Protein AF-A0A0S8A928-F1 (afdb_monomer_lite)

Radius of gyration: 27.89 Å; chains: 1; bounding box: 76×24×78 Å

Structure (mmCIF, N/CA/C/O backbone):
data_AF-A0A0S8A928-F1
#
_entry.id   AF-A0A0S8A928-F1
#
loop_
_atom_site.group_PDB
_atom_site.id
_atom_site.type_symbol
_atom_site.label_atom_id
_atom_site.label_alt_id
_atom_site.label_comp_id
_atom_site.label_asym_id
_atom_site.label_entity_id
_atom_site.label_seq_id
_atom_site.pdbx_PDB_ins_code
_atom_site.Cartn_x
_atom_site.Cartn_y
_atom_site.Cartn_z
_atom_site.occupancy
_atom_site.B_iso_or_equiv
_atom_site.auth_seq_id
_atom_site.auth_comp_id
_atom_site.auth_asym_id
_atom_site.auth_atom_id
_atom_site.pdbx_PDB_model_num
ATOM 1 N N . MET A 1 1 ? -30.021 -13.552 47.551 1.00 50.66 1 MET A N 1
ATOM 2 C CA . MET A 1 1 ? -29.823 -13.482 46.085 1.00 50.66 1 MET A CA 1
ATOM 3 C C . MET A 1 1 ? -28.848 -12.350 45.780 1.00 50.66 1 MET A C 1
ATOM 5 O O . MET A 1 1 ? -29.202 -1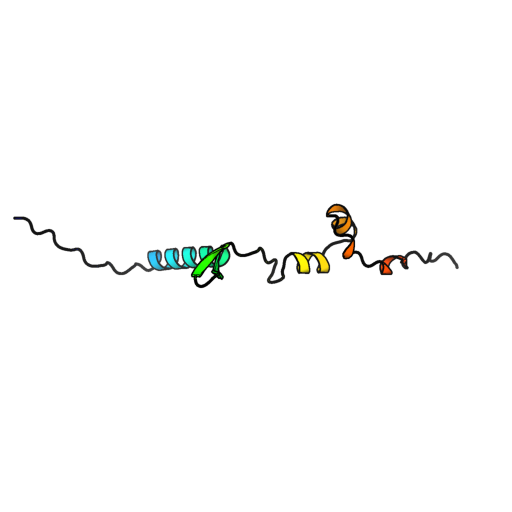1.199 45.985 1.00 50.66 1 MET A O 1
ATOM 9 N N . THR A 1 2 ? -27.604 -12.631 45.384 1.00 60.25 2 THR A N 1
ATOM 10 C CA . THR A 1 2 ? -26.623 -11.571 45.085 1.00 60.25 2 THR A CA 1
ATOM 11 C C . THR A 1 2 ? -26.715 -11.174 43.612 1.00 60.25 2 THR A C 1
ATOM 13 O O . THR A 1 2 ? -26.293 -11.894 42.710 1.00 60.25 2 THR A O 1
ATOM 16 N N . THR A 1 3 ? -27.303 -10.010 43.337 1.00 68.00 3 THR A N 1
ATOM 17 C CA . THR A 1 3 ? -27.408 -9.471 41.977 1.00 68.00 3 THR A CA 1
ATOM 18 C C . THR A 1 3 ? -26.036 -9.001 41.494 1.00 68.00 3 THR A C 1
ATOM 20 O O . THR A 1 3 ? -25.462 -8.049 42.031 1.00 68.00 3 THR A O 1
ATOM 23 N N . LYS A 1 4 ? -25.491 -9.647 40.460 1.00 68.62 4 LYS A N 1
ATOM 24 C CA . LYS A 1 4 ? -24.219 -9.258 39.837 1.00 68.62 4 LYS A CA 1
ATOM 25 C C . LYS A 1 4 ? -24.371 -7.896 39.147 1.00 68.62 4 LYS A C 1
ATOM 27 O O . LYS A 1 4 ? -24.942 -7.794 38.065 1.00 68.62 4 LYS A O 1
ATOM 32 N N . LYS A 1 5 ? -23.844 -6.838 39.772 1.00 73.12 5 LYS A N 1
ATOM 33 C CA . LYS A 1 5 ? -23.835 -5.468 39.233 1.00 73.12 5 LYS A CA 1
ATOM 34 C C . LYS A 1 5 ? -23.090 -5.432 37.890 1.00 73.12 5 LYS A C 1
ATOM 36 O O . LYS A 1 5 ? -21.897 -5.735 37.821 1.00 73.12 5 LYS A O 1
ATOM 41 N N . LYS A 1 6 ? -23.789 -5.063 36.813 1.00 70.69 6 LYS A N 1
ATOM 42 C CA . LYS A 1 6 ? -23.219 -4.927 35.461 1.00 70.69 6 LYS A CA 1
ATOM 43 C C . LYS A 1 6 ? -22.206 -3.772 35.465 1.00 70.69 6 LYS A C 1
ATOM 45 O O . LYS A 1 6 ? -22.580 -2.618 35.654 1.00 70.69 6 LYS A O 1
ATOM 50 N N . LYS A 1 7 ? -20.911 -4.068 35.294 1.00 74.25 7 LYS A N 1
ATOM 51 C CA . LYS A 1 7 ? -19.868 -3.033 35.167 1.00 74.25 7 LYS A CA 1
ATOM 52 C C . LYS A 1 7 ? -20.052 -2.283 33.842 1.00 74.25 7 LYS A C 1
ATOM 54 O O . LYS A 1 7 ? -20.070 -2.904 32.782 1.00 74.25 7 LYS A O 1
ATOM 59 N N . GLY A 1 8 ? -20.176 -0.957 33.910 1.00 71.62 8 GLY A N 1
ATOM 60 C CA . GLY A 1 8 ? -20.236 -0.087 32.731 1.00 71.62 8 GLY A CA 1
ATOM 61 C C . GLY A 1 8 ? -18.925 -0.089 31.935 1.00 71.62 8 GLY A C 1
ATOM 62 O O . GLY A 1 8 ? -17.854 -0.374 32.479 1.00 71.62 8 GLY A O 1
ATOM 63 N N . LYS A 1 9 ? -18.998 0.233 30.635 1.00 74.50 9 LYS A N 1
ATOM 64 C CA . LYS A 1 9 ? -17.809 0.355 29.772 1.00 74.50 9 LYS A CA 1
ATOM 65 C C . LYS A 1 9 ? -16.902 1.469 30.301 1.00 74.50 9 LYS A C 1
ATOM 67 O O . LYS A 1 9 ? -17.275 2.639 30.287 1.00 74.50 9 LYS A O 1
ATOM 72 N N . LYS A 1 10 ? -15.694 1.106 30.742 1.00 79.44 10 LYS A N 1
ATOM 73 C CA . LYS A 1 10 ? -14.656 2.081 31.100 1.00 79.44 10 LYS A CA 1
ATOM 74 C C . LYS A 1 10 ? -14.217 2.845 29.850 1.00 79.44 10 LYS A C 1
ATOM 76 O O . LYS A 1 10 ? -13.979 2.246 28.800 1.00 79.44 10 LYS A O 1
ATOM 81 N N . ARG A 1 11 ? -14.089 4.169 29.974 1.00 82.75 11 ARG A N 1
ATOM 82 C CA . ARG A 1 11 ? -13.460 5.011 28.947 1.00 82.75 11 ARG A CA 1
ATOM 83 C C . ARG A 1 11 ? -11.996 4.586 28.807 1.00 82.75 11 ARG A C 1
ATOM 85 O O . ARG A 1 11 ? -11.338 4.349 29.816 1.00 82.75 11 ARG A O 1
ATOM 92 N N . LEU A 1 12 ? -11.497 4.488 27.573 1.00 83.88 12 LEU A N 1
ATOM 93 C CA . LEU A 1 12 ? -10.083 4.184 27.349 1.00 83.88 12 LEU A CA 1
ATOM 94 C C . LEU A 1 12 ? -9.203 5.306 27.905 1.00 83.88 12 LEU A C 1
ATOM 96 O O . LEU A 1 12 ? -9.464 6.486 27.639 1.00 83.88 12 LEU A O 1
ATOM 100 N N . THR A 1 13 ? -8.130 4.920 28.590 1.00 91.81 13 THR A N 1
ATOM 101 C CA . THR A 1 13 ? -7.069 5.846 28.998 1.00 91.81 13 THR A CA 1
ATOM 102 C C . THR A 1 13 ? -6.310 6.366 27.774 1.00 91.81 13 THR A C 1
ATOM 104 O O . THR A 1 13 ? -6.366 5.791 26.682 1.00 91.81 13 THR A O 1
ATOM 107 N N . THR A 1 14 ? -5.587 7.471 27.930 1.00 93.25 14 THR A N 1
ATOM 108 C CA . THR A 1 14 ? -4.722 8.040 26.882 1.00 93.25 14 THR A CA 1
ATOM 109 C C . THR A 1 14 ? -3.682 7.032 26.388 1.00 93.25 14 THR A C 1
ATOM 111 O O . THR A 1 14 ? -3.549 6.849 25.178 1.00 93.25 14 THR A O 1
ATOM 114 N N . ALA A 1 15 ? -3.041 6.293 27.299 1.00 93.06 15 ALA A N 1
ATOM 115 C CA . ALA A 1 15 ? -2.096 5.227 26.958 1.00 93.06 15 ALA A CA 1
ATOM 116 C C . ALA A 1 15 ? -2.742 4.113 26.110 1.00 93.06 15 ALA A C 1
ATOM 118 O O . ALA A 1 15 ? -2.206 3.725 25.073 1.00 93.06 15 ALA A O 1
ATOM 119 N N . GLN A 1 16 ? -3.947 3.659 26.476 1.00 93.50 16 GLN A N 1
ATOM 120 C CA . GLN A 1 16 ? -4.676 2.642 25.706 1.00 93.50 16 GLN A CA 1
ATOM 121 C C . GLN A 1 16 ? -5.053 3.132 24.301 1.00 93.50 16 GLN A C 1
ATOM 123 O O . GLN A 1 16 ? -5.033 2.363 23.338 1.00 93.50 16 GLN A O 1
ATOM 128 N N . LYS A 1 17 ? -5.390 4.419 24.154 1.00 94.25 17 LYS A N 1
ATOM 129 C CA . LYS A 1 17 ? -5.652 5.016 22.837 1.00 94.25 17 LYS A CA 1
ATOM 130 C C . LYS A 1 17 ? -4.392 5.057 21.976 1.00 94.25 17 LYS A C 1
ATOM 132 O O . LYS A 1 17 ? -4.490 4.763 20.786 1.00 94.25 17 LYS A O 1
ATOM 137 N N . ARG A 1 18 ? -3.236 5.394 22.558 1.00 94.06 18 ARG A N 1
ATOM 138 C CA . ARG A 1 18 ? -1.946 5.417 21.853 1.00 94.06 18 ARG A CA 1
ATOM 139 C C . ARG A 1 18 ? -1.579 4.030 21.327 1.00 94.06 18 ARG A C 1
ATOM 141 O O . ARG A 1 18 ? -1.433 3.884 20.118 1.00 94.06 18 ARG A O 1
ATOM 148 N N . ALA A 1 19 ? -1.610 3.013 22.186 1.00 94.06 19 ALA A N 1
ATOM 149 C CA . ALA A 1 19 ? -1.358 1.629 21.781 1.00 94.06 19 ALA A CA 1
ATOM 150 C C . ALA A 1 19 ? -2.311 1.169 20.658 1.00 94.06 19 ALA A C 1
ATOM 152 O O . ALA A 1 19 ? -1.903 0.548 19.679 1.00 94.06 19 ALA A O 1
ATOM 153 N N . ARG A 1 20 ? -3.599 1.544 20.732 1.00 93.12 20 ARG A N 1
ATOM 154 C CA . ARG A 1 20 ? -4.572 1.237 19.669 1.00 93.12 20 ARG A CA 1
ATOM 155 C C . ARG A 1 20 ? -4.243 1.933 18.345 1.00 93.12 20 ARG A C 1
ATOM 157 O O . ARG A 1 20 ? -4.488 1.348 17.289 1.00 93.12 20 ARG A O 1
ATOM 164 N N . ARG A 1 21 ? -3.747 3.174 18.384 1.00 94.38 21 ARG A N 1
ATOM 165 C CA . ARG A 1 21 ? -3.327 3.924 17.189 1.00 94.38 21 ARG A CA 1
ATOM 166 C C . ARG A 1 21 ? -2.092 3.298 16.554 1.00 94.38 21 ARG A C 1
ATOM 168 O O . ARG A 1 21 ? -2.106 3.095 15.347 1.00 94.38 21 ARG A O 1
ATOM 175 N N . GLU A 1 22 ? -1.091 2.945 17.351 1.00 94.81 22 GLU A N 1
ATOM 176 C CA . GLU A 1 22 ? 0.143 2.297 16.887 1.00 94.81 22 GLU A CA 1
ATOM 177 C C . GLU A 1 22 ? -0.163 0.942 16.235 1.00 94.81 22 GLU A C 1
ATOM 179 O O . GLU A 1 22 ? 0.155 0.741 15.066 1.00 94.81 22 GLU A O 1
ATOM 184 N N . ALA A 1 23 ? -0.948 0.083 16.895 1.00 94.19 23 ALA A N 1
ATOM 185 C CA . ALA A 1 23 ? -1.390 -1.190 16.317 1.00 94.19 23 ALA A CA 1
ATOM 186 C C . ALA A 1 23 ? -2.268 -1.014 15.060 1.00 94.19 23 ALA A C 1
ATOM 188 O O . ALA A 1 23 ? -2.334 -1.881 14.187 1.00 94.19 23 ALA A O 1
ATOM 189 N N . LYS A 1 24 ? -3.012 0.096 14.948 1.00 93.25 24 LYS A N 1
ATOM 190 C CA . LYS A 1 24 ? -3.745 0.426 13.716 1.00 93.25 24 LYS A CA 1
ATOM 191 C C . LYS A 1 24 ? -2.776 0.818 12.601 1.00 93.25 24 LYS A C 1
ATOM 193 O O . LYS A 1 24 ? -2.935 0.311 11.496 1.00 93.25 24 LYS A O 1
ATOM 198 N N . ALA A 1 25 ? -1.790 1.661 12.892 1.00 92.19 25 ALA A N 1
ATOM 199 C CA . ALA A 1 25 ? -0.776 2.081 11.933 1.00 92.19 25 ALA A CA 1
ATOM 200 C C . ALA A 1 25 ? 0.037 0.886 11.417 1.00 92.19 25 ALA A C 1
ATOM 202 O O . ALA A 1 25 ? 0.160 0.716 10.209 1.00 92.19 25 ALA A O 1
ATOM 203 N N . GLU A 1 26 ? 0.492 0.002 12.303 1.00 91.94 26 GLU A N 1
ATOM 204 C CA . GLU A 1 26 ? 1.218 -1.216 11.932 1.00 91.94 26 GLU A CA 1
ATOM 205 C C . GLU A 1 26 ? 0.388 -2.116 11.003 1.00 91.94 26 GLU A C 1
ATOM 207 O O . GLU A 1 26 ? 0.852 -2.534 9.941 1.00 91.94 26 GLU A O 1
ATOM 212 N N . ARG A 1 27 ? -0.893 -2.340 11.332 1.00 91.25 27 ARG A N 1
ATOM 213 C CA . ARG A 1 27 ? -1.802 -3.099 10.456 1.00 91.25 27 ARG A CA 1
ATOM 214 C C . ARG A 1 27 ? -2.004 -2.438 9.100 1.00 91.25 27 ARG A C 1
ATOM 216 O O . ARG A 1 27 ? -2.116 -3.158 8.119 1.00 91.25 27 ARG A O 1
ATOM 223 N N . HIS A 1 28 ? -2.081 -1.111 9.045 1.00 88.19 28 HIS A N 1
ATOM 224 C CA . HIS A 1 28 ? -2.246 -0.378 7.789 1.00 88.19 28 HIS A CA 1
ATOM 225 C C . HIS A 1 28 ? -0.991 -0.436 6.915 1.00 88.19 28 HIS A C 1
ATOM 227 O O . HIS A 1 28 ? -1.125 -0.444 5.696 1.00 88.19 28 HIS A O 1
ATOM 233 N N . ARG A 1 29 ? 0.201 -0.497 7.522 1.00 87.38 29 ARG A N 1
ATOM 234 C CA . ARG A 1 29 ? 1.468 -0.711 6.806 1.00 87.38 29 ARG A CA 1
ATOM 235 C C . ARG A 1 29 ? 1.543 -2.124 6.230 1.00 87.38 29 ARG A C 1
ATOM 237 O O . ARG A 1 29 ? 1.905 -2.296 5.078 1.00 87.38 29 ARG A O 1
ATOM 244 N N . LYS A 1 30 ? 1.148 -3.135 7.009 1.00 89.19 30 LYS A N 1
ATOM 245 C CA . LYS A 1 30 ? 1.271 -4.549 6.615 1.00 89.19 30 LYS A CA 1
ATOM 246 C C . LYS A 1 30 ? 0.147 -5.048 5.703 1.00 89.19 30 LYS A C 1
ATOM 248 O O . LYS A 1 30 ? 0.363 -5.950 4.897 1.00 89.19 30 LYS A O 1
ATOM 253 N N . TYR A 1 31 ? -1.059 -4.501 5.840 1.00 92.62 31 TYR A N 1
ATOM 254 C CA . TYR A 1 31 ? -2.253 -4.992 5.158 1.00 92.62 31 TYR A CA 1
ATOM 255 C C . TYR A 1 31 ? -3.064 -3.865 4.515 1.00 92.62 31 TYR A C 1
ATOM 257 O O . TYR A 1 31 ? -3.124 -2.742 5.020 1.00 92.62 31 TYR A O 1
ATOM 265 N N . MET A 1 32 ? -3.762 -4.201 3.434 1.00 90.69 32 MET A N 1
ATOM 266 C CA . MET A 1 32 ? -4.786 -3.364 2.815 1.00 90.69 32 MET A CA 1
ATOM 267 C C . MET A 1 32 ? -6.104 -4.128 2.683 1.00 90.69 32 MET A C 1
ATOM 269 O O . MET A 1 32 ? -6.142 -5.359 2.728 1.00 90.69 32 MET A O 1
ATOM 273 N N . TRP A 1 33 ? -7.193 -3.380 2.558 1.00 92.44 33 TRP A N 1
ATOM 274 C CA . TRP A 1 33 ? -8.501 -3.933 2.239 1.00 92.44 33 TRP A CA 1
ATOM 275 C C . TRP A 1 33 ? -8.730 -3.790 0.745 1.00 92.44 33 TRP A C 1
ATOM 277 O O . TRP A 1 33 ? -8.653 -2.680 0.226 1.00 92.44 33 TRP A O 1
ATOM 287 N N . VAL A 1 34 ? -9.016 -4.904 0.086 1.00 91.38 34 VAL A N 1
ATOM 288 C CA . VAL A 1 34 ? -9.344 -4.964 -1.337 1.00 91.38 34 VAL A CA 1
ATOM 289 C C . VAL A 1 34 ? -10.716 -5.607 -1.463 1.00 91.38 34 VAL A C 1
ATOM 291 O O . VAL A 1 34 ? -11.098 -6.464 -0.660 1.00 91.38 34 VAL A O 1
ATOM 294 N N . PHE A 1 35 ? -11.485 -5.161 -2.443 1.00 95.00 35 PHE A N 1
ATOM 295 C CA . PHE A 1 35 ? -12.756 -5.777 -2.770 1.00 95.00 35 PHE A CA 1
ATOM 296 C C . PHE A 1 35 ? -12.507 -6.866 -3.813 1.00 95.00 35 PHE A C 1
ATOM 298 O O . PHE A 1 35 ? -12.106 -6.568 -4.931 1.00 95.00 35 PHE A O 1
ATOM 305 N N . MET A 1 36 ? -12.696 -8.127 -3.433 1.00 89.75 36 MET A N 1
ATOM 306 C CA . MET A 1 36 ? -12.558 -9.273 -4.331 1.00 89.75 36 MET A CA 1
ATOM 307 C C . MET A 1 36 ? -13.905 -9.979 -4.422 1.00 89.75 36 MET A C 1
ATOM 309 O O . MET A 1 36 ? -14.449 -10.397 -3.399 1.00 89.75 36 MET A O 1
ATOM 313 N N . ASN A 1 37 ? -14.445 -10.104 -5.636 1.00 90.56 37 ASN A N 1
ATOM 314 C CA . ASN A 1 37 ? -15.674 -10.852 -5.931 1.00 90.56 37 ASN A CA 1
ATOM 315 C C . ASN A 1 37 ? -16.869 -10.471 -5.035 1.00 90.56 37 ASN A C 1
ATOM 317 O O . ASN A 1 37 ? -17.513 -11.338 -4.447 1.00 90.56 37 ASN A O 1
ATOM 321 N N . GLY A 1 38 ? -17.144 -9.175 -4.854 1.00 94.06 38 GLY A N 1
ATOM 322 C CA . GLY A 1 38 ? -18.272 -8.744 -4.016 1.00 94.06 38 GLY A CA 1
ATOM 323 C C . GLY A 1 38 ? -17.982 -8.713 -2.509 1.00 94.06 38 GLY A C 1
ATOM 324 O O . GLY A 1 38 ? -18.849 -8.321 -1.728 1.00 94.06 38 GLY A O 1
ATOM 325 N N . LYS A 1 39 ? -16.781 -9.119 -2.073 1.00 95.25 39 LYS A N 1
ATOM 326 C CA . LYS A 1 39 ? -16.420 -9.244 -0.658 1.00 95.25 39 LYS A CA 1
ATOM 327 C C . LYS A 1 39 ? -15.226 -8.370 -0.299 1.00 95.25 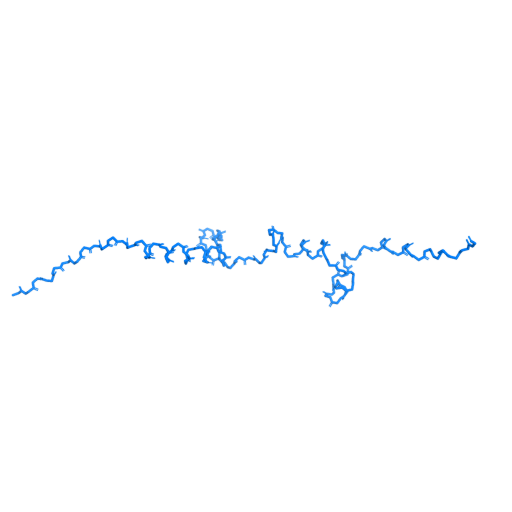39 LYS A C 1
ATOM 329 O O . LYS A 1 39 ? -14.210 -8.347 -0.987 1.00 95.25 39 LYS A O 1
ATOM 334 N N . GLN A 1 40 ? -15.316 -7.701 0.846 1.00 96.31 40 GLN A N 1
ATOM 335 C CA . GLN A 1 40 ? -14.200 -6.944 1.403 1.00 96.31 40 GLN A CA 1
ATOM 336 C C . GLN A 1 40 ? -13.219 -7.901 2.104 1.00 96.31 40 GLN A C 1
ATOM 338 O O . GLN A 1 40 ? -13.548 -8.507 3.127 1.00 96.31 40 GLN A O 1
ATOM 343 N N . VAL A 1 41 ? -12.014 -8.051 1.550 1.00 93.56 41 VAL A N 1
ATOM 344 C CA . VAL A 1 41 ? -10.984 -8.993 2.016 1.00 93.56 41 VAL A CA 1
ATOM 345 C C . VAL A 1 41 ? -9.711 -8.241 2.405 1.00 93.56 41 VAL A C 1
ATOM 347 O O . VAL A 1 41 ? -9.326 -7.259 1.773 1.00 93.56 41 VAL A O 1
ATOM 350 N N . ARG A 1 42 ? -9.048 -8.691 3.477 1.00 93.25 42 ARG A N 1
ATOM 351 C CA . ARG A 1 42 ? -7.779 -8.120 3.945 1.00 93.25 42 ARG A CA 1
ATOM 352 C C . ARG A 1 42 ? -6.599 -8.898 3.362 1.00 93.25 42 ARG A C 1
ATOM 354 O O . ARG A 1 42 ? -6.405 -10.055 3.728 1.00 93.25 42 ARG A O 1
ATOM 361 N N . ILE A 1 43 ? -5.784 -8.239 2.544 1.00 89.62 43 ILE A N 1
ATOM 362 C CA . ILE A 1 43 ? -4.606 -8.814 1.874 1.00 89.62 43 ILE A CA 1
ATOM 363 C C . ILE A 1 43 ? -3.335 -8.145 2.419 1.00 89.62 43 ILE A C 1
ATOM 365 O O . ILE A 1 43 ? -3.384 -7.018 2.921 1.00 89.62 43 ILE A O 1
ATOM 369 N N . LYS A 1 44 ? -2.194 -8.846 2.384 1.00 91.12 44 LYS A N 1
ATOM 370 C CA . LYS A 1 44 ? -0.878 -8.230 2.633 1.00 91.12 44 LYS A CA 1
ATOM 371 C C . LYS A 1 44 ? -0.628 -7.156 1.570 1.00 91.12 44 LYS A C 1
ATOM 373 O O . LYS A 1 44 ? -0.976 -7.371 0.414 1.00 91.12 44 LYS A O 1
ATOM 378 N N . ARG A 1 45 ? -0.067 -6.005 1.951 1.00 88.94 45 ARG A N 1
ATOM 379 C CA . ARG A 1 45 ? 0.320 -5.010 0.941 1.00 88.94 45 ARG A CA 1
ATOM 380 C C . ARG A 1 45 ? 1.444 -5.595 0.074 1.00 88.94 45 ARG A C 1
ATOM 382 O O . ARG A 1 45 ? 2.352 -6.187 0.663 1.00 88.94 45 ARG A O 1
ATOM 389 N N . PRO A 1 46 ? 1.383 -5.468 -1.266 1.00 82.50 46 PRO A N 1
ATOM 390 C CA . PRO A 1 46 ? 2.553 -5.727 -2.091 1.00 82.50 46 PRO A CA 1
ATOM 391 C C . PRO A 1 46 ? 3.680 -4.798 -1.632 1.00 82.50 46 PRO A C 1
ATOM 393 O O . PRO A 1 46 ? 3.418 -3.722 -1.084 1.00 82.50 46 PRO A O 1
ATOM 396 N N . GLN A 1 47 ? 4.920 -5.260 -1.759 1.00 74.06 47 GLN A N 1
ATOM 397 C CA . GLN A 1 47 ? 6.069 -4.449 -1.379 1.00 74.06 47 GLN A CA 1
ATOM 398 C C . GLN A 1 47 ? 6.136 -3.270 -2.352 1.00 74.06 47 GLN A C 1
ATOM 400 O O . GLN A 1 47 ? 5.971 -3.444 -3.551 1.00 74.06 47 GLN A O 1
ATOM 405 N N . THR A 1 48 ? 6.271 -2.063 -1.825 1.00 73.88 48 THR A N 1
ATOM 406 C CA . THR A 1 48 ? 6.403 -0.839 -2.613 1.00 73.88 48 THR A CA 1
ATOM 407 C C . THR A 1 48 ? 7.627 -0.150 -2.037 1.00 73.88 48 THR A C 1
ATOM 409 O O . THR A 1 48 ? 7.630 0.159 -0.841 1.00 73.88 48 THR A O 1
ATOM 412 N N . ILE A 1 49 ? 8.680 -0.011 -2.837 1.00 70.44 49 ILE A N 1
ATOM 413 C CA . ILE A 1 49 ? 9.940 0.617 -2.431 1.00 70.44 49 ILE A CA 1
ATOM 414 C C . ILE A 1 49 ? 9.756 2.116 -2.682 1.00 70.44 49 ILE A C 1
ATOM 416 O O . ILE A 1 49 ? 9.454 2.513 -3.798 1.00 70.44 49 ILE A O 1
ATOM 420 N N . ASP A 1 50 ? 9.793 2.937 -1.630 1.00 68.44 50 ASP A N 1
ATOM 421 C CA . ASP A 1 50 ? 9.635 4.404 -1.696 1.00 68.44 50 ASP A CA 1
ATOM 422 C C . ASP A 1 50 ? 8.416 4.940 -2.481 1.00 68.44 50 ASP A C 1
ATOM 424 O O . ASP A 1 50 ? 8.401 6.068 -2.964 1.00 68.44 50 ASP A O 1
ATOM 428 N N . GLY A 1 51 ? 7.333 4.158 -2.547 1.00 75.25 51 GLY A N 1
ATOM 429 C CA . GLY A 1 51 ? 6.113 4.529 -3.280 1.00 75.25 51 GLY A CA 1
ATOM 430 C C . GLY A 1 51 ? 6.093 4.085 -4.746 1.00 75.25 51 GLY A C 1
ATOM 431 O O . GLY A 1 51 ? 5.055 4.223 -5.387 1.00 75.25 51 GLY A O 1
ATOM 432 N N . ILE A 1 52 ? 7.184 3.483 -5.221 1.00 78.50 52 ILE A N 1
ATOM 433 C CA . ILE A 1 52 ? 7.359 2.904 -6.552 1.00 78.50 52 ILE A CA 1
ATOM 434 C C . ILE A 1 52 ? 7.167 1.381 -6.466 1.00 78.50 52 ILE A C 1
ATOM 436 O O . ILE A 1 52 ? 7.488 0.740 -5.454 1.00 78.50 52 ILE A O 1
ATOM 440 N N . ASN A 1 53 ? 6.566 0.785 -7.498 1.00 79.62 53 ASN A N 1
ATOM 441 C CA . ASN A 1 53 ? 6.448 -0.671 -7.565 1.00 79.62 53 ASN A CA 1
ATOM 442 C C . ASN A 1 53 ? 7.850 -1.303 -7.644 1.00 79.62 53 ASN A C 1
ATOM 444 O O . ASN A 1 53 ? 8.772 -0.691 -8.169 1.00 79.62 53 ASN A O 1
ATOM 448 N N . VAL A 1 54 ? 8.025 -2.517 -7.123 1.00 79.06 54 VAL A N 1
ATOM 449 C CA . VAL A 1 54 ? 9.330 -3.202 -7.128 1.00 79.06 54 VAL A CA 1
ATOM 450 C C . VAL A 1 54 ? 9.871 -3.331 -8.550 1.00 79.06 54 VAL A C 1
ATOM 452 O O . VAL A 1 54 ? 11.040 -3.046 -8.768 1.00 79.06 54 VAL A O 1
ATOM 455 N N . ASP A 1 55 ? 9.014 -3.678 -9.509 1.00 79.38 55 ASP A N 1
ATOM 456 C CA . ASP A 1 55 ? 9.417 -3.853 -10.908 1.00 79.38 55 ASP A CA 1
ATOM 457 C C . ASP A 1 55 ? 9.925 -2.536 -11.517 1.00 79.38 55 ASP A C 1
ATOM 459 O O . ASP A 1 55 ? 10.986 -2.493 -12.126 1.00 79.38 55 ASP A O 1
ATOM 463 N N . GLU A 1 56 ? 9.214 -1.434 -11.267 1.00 80.88 56 GLU A N 1
ATOM 464 C CA . GLU A 1 56 ? 9.605 -0.101 -11.740 1.00 80.88 56 GLU A CA 1
ATOM 465 C C . GLU A 1 56 ? 10.875 0.405 -11.036 1.00 80.88 56 GLU A C 1
ATOM 467 O O . GLU A 1 56 ? 11.727 1.036 -11.659 1.00 80.88 56 GLU A O 1
ATOM 472 N N . PHE A 1 57 ? 11.049 0.077 -9.753 1.00 83.12 57 PHE A N 1
ATOM 473 C CA . PHE A 1 57 ? 12.277 0.371 -9.021 1.00 83.12 57 PHE A CA 1
ATOM 474 C C . PHE A 1 57 ? 13.480 -0.376 -9.610 1.00 83.12 57 PHE A C 1
ATOM 476 O O . PHE A 1 57 ? 14.556 0.210 -9.726 1.00 83.12 57 PHE A O 1
ATOM 483 N N . ILE A 1 58 ? 13.296 -1.643 -9.997 1.00 83.75 58 ILE A N 1
ATOM 484 C CA . ILE A 1 58 ? 14.329 -2.463 -10.638 1.00 83.75 58 ILE A CA 1
ATOM 485 C C . ILE A 1 58 ? 14.734 -1.844 -11.975 1.00 83.75 58 ILE A C 1
ATOM 487 O O . ILE A 1 58 ? 15.916 -1.590 -12.166 1.00 83.75 58 ILE A O 1
ATOM 491 N N . THR A 1 59 ? 13.788 -1.519 -12.859 1.00 82.19 59 THR A N 1
ATOM 492 C CA . THR A 1 59 ? 14.118 -0.921 -14.165 1.00 82.19 59 THR A CA 1
ATOM 493 C C . THR A 1 59 ? 14.872 0.407 -14.033 1.00 82.19 59 THR A C 1
ATOM 495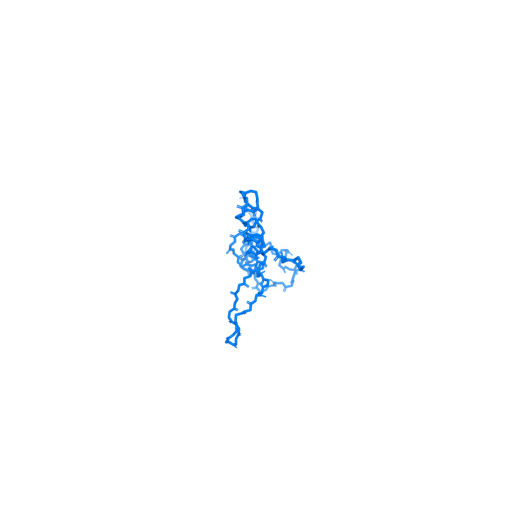 O O . THR A 1 59 ? 15.752 0.689 -14.831 1.00 82.19 59 THR A O 1
ATOM 498 N N . GLN A 1 60 ? 14.565 1.225 -13.020 1.00 81.81 60 GLN A N 1
ATOM 499 C CA . GLN A 1 60 ? 15.212 2.532 -12.839 1.00 81.81 60 GLN A CA 1
ATOM 500 C C . GLN A 1 60 ? 16.596 2.479 -12.173 1.00 81.81 60 GLN A C 1
ATOM 502 O O . GLN A 1 60 ? 17.369 3.418 -12.338 1.00 81.81 60 GLN A O 1
ATOM 507 N N . ASN A 1 61 ? 16.887 1.454 -11.363 1.00 83.31 61 ASN A N 1
ATOM 508 C CA . ASN A 1 61 ? 18.069 1.443 -10.487 1.00 83.31 61 ASN A CA 1
ATOM 509 C C . ASN A 1 61 ? 18.991 0.230 -10.687 1.00 83.31 61 ASN A C 1
ATOM 511 O O . ASN A 1 61 ? 20.051 0.190 -10.064 1.00 83.31 61 ASN A O 1
ATOM 515 N N . ALA A 1 62 ? 18.592 -0.787 -11.455 1.00 87.44 62 ALA A N 1
ATOM 516 C CA . ALA A 1 62 ? 19.378 -2.007 -11.597 1.00 87.44 62 ALA A CA 1
ATOM 517 C C . ALA A 1 62 ? 20.522 -1.840 -12.601 1.00 87.44 62 ALA A C 1
ATOM 519 O O . ALA A 1 62 ? 20.313 -1.438 -13.740 1.00 87.44 62 ALA A O 1
ATOM 520 N N . ASP A 1 63 ? 21.724 -2.242 -12.189 1.00 86.12 63 ASP A N 1
ATOM 521 C CA . ASP A 1 63 ? 22.864 -2.353 -13.095 1.00 86.12 63 ASP A CA 1
ATOM 522 C C . ASP A 1 63 ? 22.651 -3.508 -14.102 1.00 86.12 63 ASP A C 1
ATOM 524 O O . ASP A 1 63 ? 22.070 -4.539 -13.732 1.00 86.12 63 ASP A O 1
ATOM 528 N N . PRO A 1 64 ? 23.209 -3.440 -15.327 1.00 86.00 64 PRO A N 1
ATOM 529 C CA . PRO A 1 64 ? 23.129 -4.530 -16.311 1.00 86.00 64 PRO A CA 1
ATOM 530 C C . PRO A 1 64 ? 23.633 -5.882 -15.778 1.00 86.00 64 PRO A C 1
ATOM 532 O O . PRO A 1 64 ? 23.090 -6.938 -16.103 1.00 86.00 64 PRO A O 1
ATOM 535 N N . ILE A 1 65 ? 24.632 -5.861 -14.885 1.00 85.88 65 ILE A N 1
ATOM 536 C CA . ILE A 1 65 ? 25.149 -7.057 -14.196 1.00 85.88 65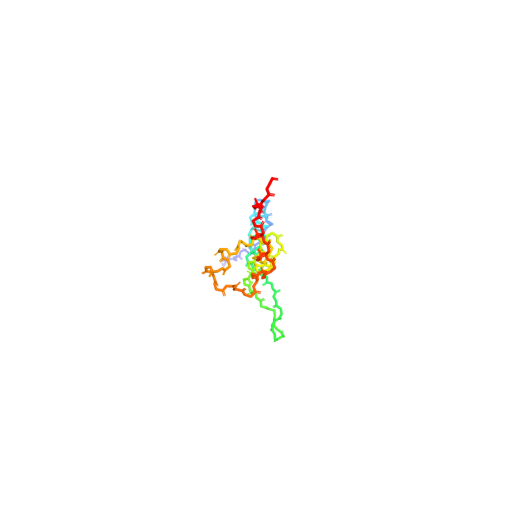 ILE A CA 1
ATOM 537 C C . ILE A 1 65 ? 24.075 -7.678 -13.295 1.00 85.88 65 ILE A C 1
ATOM 539 O O . ILE A 1 65 ? 23.939 -8.900 -13.223 1.00 85.88 65 ILE A O 1
ATOM 543 N N . TRP A 1 66 ? 23.307 -6.844 -12.595 1.00 89.56 66 TRP A N 1
ATOM 544 C CA . TRP A 1 66 ? 22.245 -7.303 -11.709 1.00 89.56 66 TRP A CA 1
ATOM 545 C C . TRP A 1 66 ? 21.077 -7.886 -12.510 1.00 89.56 66 TRP A C 1
ATOM 547 O O . TRP A 1 66 ? 20.563 -8.949 -12.153 1.00 89.56 66 TRP A O 1
ATOM 557 N N . LEU A 1 67 ? 20.701 -7.239 -13.619 1.00 88.88 67 LEU A N 1
ATOM 558 C CA . LEU A 1 67 ? 19.667 -7.727 -14.537 1.00 88.88 67 LEU A CA 1
ATOM 559 C C . LEU A 1 67 ? 20.049 -9.089 -15.132 1.00 88.88 67 LEU A C 1
ATOM 561 O O . LEU A 1 67 ? 19.244 -10.018 -15.096 1.00 88.88 67 LEU A O 1
ATOM 565 N N . HIS A 1 68 ? 21.306 -9.249 -15.555 1.00 85.50 68 HIS A N 1
ATOM 566 C CA . HIS A 1 68 ? 21.864 -10.518 -16.030 1.00 85.50 68 HIS A CA 1
ATOM 567 C C . HIS A 1 68 ? 21.760 -11.633 -14.977 1.00 85.50 68 HIS A C 1
ATOM 569 O O . HIS A 1 68 ? 21.404 -12.768 -15.294 1.00 85.50 68 HIS A O 1
ATOM 575 N N . GLN A 1 69 ? 22.091 -11.355 -13.714 1.00 90.56 69 GLN A N 1
ATOM 576 C CA . GLN A 1 69 ? 22.053 -12.367 -12.648 1.00 90.56 69 GLN A CA 1
ATOM 577 C C . GLN A 1 69 ? 20.633 -12.808 -12.276 1.00 90.56 69 GLN A C 1
ATOM 579 O O . GLN A 1 69 ? 20.454 -13.922 -11.788 1.00 90.56 69 GLN A O 1
ATOM 584 N N . ASN A 1 70 ? 19.638 -11.951 -12.504 1.00 89.38 70 ASN A N 1
ATOM 585 C CA . ASN A 1 70 ? 18.232 -12.228 -12.212 1.00 89.38 70 ASN A CA 1
ATOM 586 C C . ASN A 1 70 ? 17.439 -12.659 -13.458 1.00 89.38 70 ASN A C 1
ATOM 588 O O . ASN A 1 70 ? 16.215 -12.708 -13.398 1.00 89.38 70 ASN A O 1
ATOM 592 N N . GLU A 1 71 ? 18.123 -12.972 -14.565 1.00 84.88 71 GLU A N 1
ATOM 593 C CA . GLU A 1 71 ? 17.525 -13.374 -15.848 1.00 84.88 71 GLU A CA 1
ATOM 594 C C . GLU A 1 71 ? 16.576 -12.318 -16.465 1.00 84.88 71 GLU A C 1
ATOM 596 O O . GLU A 1 71 ? 15.699 -12.640 -17.263 1.00 84.88 71 GLU A O 1
ATOM 601 N N . MET A 1 72 ? 16.773 -11.037 -16.133 1.00 88.12 72 MET A N 1
ATOM 602 C CA . MET A 1 72 ? 15.946 -9.889 -16.542 1.00 88.12 72 MET A CA 1
ATOM 603 C C . MET A 1 72 ? 16.539 -9.157 -17.757 1.00 88.12 72 MET A C 1
ATOM 605 O O . MET A 1 72 ? 16.684 -7.937 -17.767 1.00 88.12 72 MET A O 1
ATOM 609 N N . TRP A 1 73 ? 16.912 -9.920 -18.783 1.00 85.69 73 TRP A N 1
ATOM 610 C CA . TRP A 1 73 ? 17.629 -9.443 -19.974 1.00 85.69 73 TRP A CA 1
ATOM 611 C C . TRP A 1 73 ? 16.847 -8.461 -20.836 1.00 85.69 73 TRP A C 1
ATOM 613 O O . TRP A 1 73 ? 17.444 -7.616 -21.486 1.00 85.69 73 TRP A O 1
ATOM 623 N N . GLU A 1 74 ? 15.518 -8.562 -20.816 1.00 81.69 74 GLU A N 1
ATOM 624 C CA . GLU A 1 74 ? 14.612 -7.712 -21.600 1.00 81.69 74 GLU A CA 1
ATOM 625 C C . GLU A 1 74 ? 14.707 -6.223 -21.229 1.00 81.69 74 GLU A C 1
ATOM 627 O O . GLU A 1 74 ? 14.206 -5.377 -21.961 1.00 81.69 74 GLU A O 1
ATOM 632 N N . TYR A 1 75 ? 15.331 -5.911 -20.090 1.00 79.75 75 TYR A N 1
ATOM 633 C CA . TYR A 1 75 ? 15.521 -4.552 -19.583 1.00 79.75 75 TYR A CA 1
ATOM 634 C C . TYR A 1 75 ? 16.945 -4.022 -19.780 1.00 79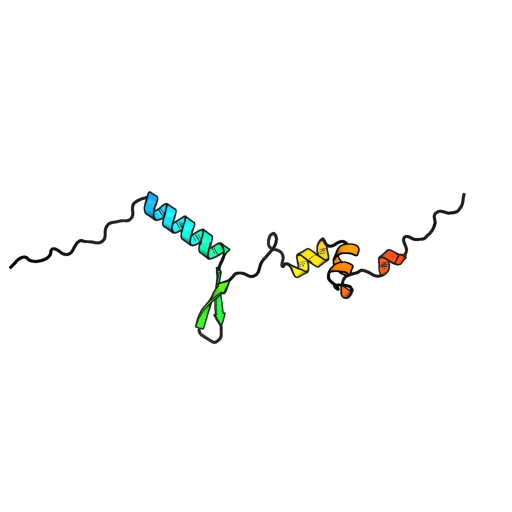.75 75 TYR A C 1
ATOM 636 O O . TYR A 1 75 ? 17.246 -2.933 -19.302 1.00 79.75 75 TYR A O 1
ATOM 644 N N . ILE A 1 76 ? 17.839 -4.793 -20.406 1.00 82.75 76 ILE A N 1
ATOM 645 C CA . ILE A 1 76 ? 19.169 -4.301 -20.762 1.00 82.75 76 ILE A CA 1
ATOM 646 C C . ILE A 1 76 ? 19.021 -3.510 -22.059 1.00 82.75 76 ILE A C 1
ATOM 648 O O . ILE A 1 76 ? 18.701 -4.087 -23.096 1.00 82.75 76 ILE A O 1
ATOM 652 N N . ASP A 1 77 ? 19.252 -2.202 -21.993 1.00 77.81 77 ASP A N 1
ATOM 653 C CA . ASP A 1 77 ? 19.287 -1.356 -23.181 1.00 77.81 77 ASP A CA 1
ATOM 654 C C . ASP A 1 77 ? 20.473 -1.789 -24.070 1.00 77.81 77 ASP A C 1
ATOM 656 O O . ASP A 1 77 ? 21.636 -1.725 -23.668 1.00 77.81 77 ASP A O 1
ATOM 660 N N . GLU A 1 78 ? 20.187 -2.278 -25.280 1.00 67.44 78 GLU A N 1
ATOM 661 C CA . GLU A 1 78 ? 21.203 -2.752 -26.242 1.00 67.44 78 GLU A CA 1
ATOM 662 C C . GLU A 1 78 ? 22.070 -1.600 -26.809 1.00 67.44 78 GLU A C 1
ATOM 664 O O . GLU A 1 78 ? 23.136 -1.833 -27.389 1.00 67.44 78 GLU A O 1
ATOM 669 N N . ASP A 1 79 ? 21.646 -0.353 -26.584 1.00 60.62 79 ASP A N 1
ATOM 670 C CA . ASP A 1 79 ? 22.263 0.874 -27.101 1.00 60.62 79 ASP A CA 1
ATOM 671 C C . ASP A 1 79 ? 23.555 1.292 -26.360 1.00 60.62 79 ASP A C 1
ATOM 673 O O . ASP A 1 79 ? 24.305 2.131 -26.855 1.00 60.62 79 ASP A O 1
ATOM 677 N N . ASP A 1 80 ? 23.894 0.677 -25.218 1.00 55.56 80 ASP A N 1
ATOM 678 C CA . ASP A 1 80 ? 25.189 0.903 -24.541 1.00 55.56 80 ASP A CA 1
ATOM 679 C C . ASP A 1 80 ? 26.371 0.183 -25.234 1.00 55.56 80 ASP A C 1
ATOM 681 O O . ASP A 1 80 ? 27.527 0.281 -24.803 1.00 55.56 80 ASP A O 1
ATOM 685 N N . SER A 1 81 ? 26.111 -0.529 -26.338 1.00 52.38 81 SER A N 1
ATOM 686 C CA . SER A 1 81 ? 27.139 -1.193 -27.150 1.00 52.38 81 SER A CA 1
ATOM 687 C C . SER A 1 81 ? 28.036 -0.236 -27.959 1.00 52.38 81 SER A C 1
ATOM 689 O O . SER A 1 81 ? 29.074 -0.672 -28.461 1.00 52.38 81 SER A O 1
ATOM 691 N N . ASP A 1 82 ? 27.736 1.069 -27.988 1.00 50.94 82 ASP A N 1
ATOM 692 C CA . ASP A 1 82 ? 28.530 2.086 -28.700 1.00 50.94 82 ASP A CA 1
ATOM 693 C C . ASP A 1 82 ? 29.632 2.766 -27.853 1.00 50.94 82 ASP A C 1
ATOM 695 O O . ASP A 1 82 ? 30.413 3.569 -28.366 1.00 50.94 82 ASP A O 1
ATOM 699 N N . LEU A 1 83 ? 29.810 2.419 -26.571 1.00 52.97 83 LEU A N 1
ATOM 700 C CA . LEU A 1 83 ? 30.924 2.957 -25.760 1.00 52.97 83 LEU A CA 1
ATOM 701 C C . LEU A 1 83 ? 32.271 2.239 -25.982 1.00 52.97 83 LEU A C 1
ATOM 703 O O . LEU A 1 83 ? 33.238 2.474 -25.253 1.00 52.97 83 LEU A O 1
ATOM 707 N N . CYS A 1 84 ? 32.358 1.406 -27.022 1.00 47.62 84 CYS A N 1
ATOM 708 C CA . CYS A 1 84 ? 33.598 0.825 -27.533 1.00 47.62 84 CYS A CA 1
ATOM 709 C C . CYS A 1 84 ? 34.083 1.486 -28.836 1.00 47.62 84 CYS A C 1
ATOM 711 O O . CYS A 1 84 ? 34.813 0.865 -29.602 1.00 47.62 84 CYS A O 1
ATOM 713 N N . GLU A 1 85 ? 33.782 2.765 -29.076 1.00 47.06 85 GLU A N 1
ATOM 714 C CA . GLU A 1 85 ? 34.693 3.585 -29.880 1.00 47.06 85 GLU A CA 1
ATOM 715 C C . GLU A 1 85 ? 35.896 3.955 -29.011 1.00 47.06 85 GLU A C 1
ATOM 717 O O . GLU A 1 85 ? 35.958 4.969 -28.311 1.00 47.06 85 GLU A O 1
ATOM 722 N N . VAL A 1 86 ? 36.852 3.027 -29.018 1.00 50.03 86 VAL A N 1
ATOM 723 C CA . VAL A 1 86 ? 38.277 3.298 -28.891 1.00 50.03 86 VAL A CA 1
ATOM 724 C C . VAL A 1 86 ? 38.583 4.748 -29.275 1.00 50.03 86 VAL A C 1
ATOM 726 O O . VAL A 1 86 ? 38.674 5.099 -30.446 1.00 50.03 86 VAL A O 1
ATOM 729 N N . LYS A 1 87 ? 38.851 5.594 -28.277 1.00 46.03 87 LYS A N 1
ATOM 730 C CA . LYS A 1 87 ? 39.769 6.722 -28.472 1.00 46.03 87 LYS A CA 1
ATOM 731 C C . LYS A 1 87 ? 41.188 6.165 -28.609 1.00 46.03 87 LYS A C 1
ATOM 733 O O . LYS A 1 87 ? 42.068 6.464 -27.811 1.00 46.03 87 LYS A O 1
ATOM 738 N N . GLU A 1 88 ? 41.388 5.306 -29.601 1.00 65.12 88 GLU A N 1
ATOM 739 C CA . GLU A 1 88 ? 42.636 5.239 -30.334 1.00 65.12 88 GLU A CA 1
ATOM 740 C C . GLU A 1 88 ? 42.460 6.220 -31.490 1.00 65.12 88 GLU A C 1
ATOM 742 O O . GLU A 1 88 ? 41.672 5.969 -32.397 1.00 65.12 88 GLU A 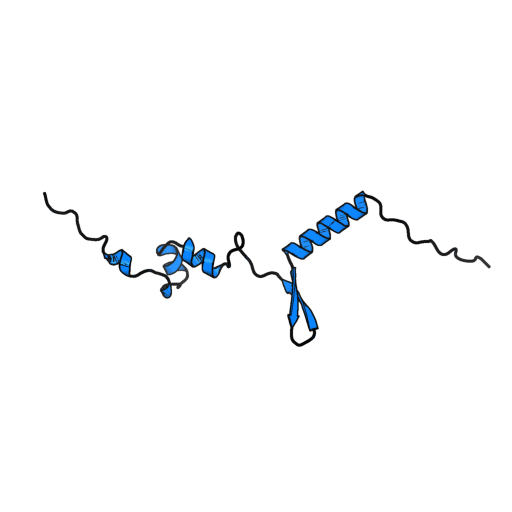O 1
ATOM 747 N N . LEU A 1 89 ? 43.126 7.371 -31.406 1.00 55.53 89 LEU A N 1
ATOM 748 C CA . LEU A 1 89 ? 44.037 7.899 -32.426 1.00 55.53 89 LEU A CA 1
ATOM 749 C C . LEU A 1 89 ? 44.282 9.403 -32.187 1.00 55.53 89 LEU A C 1
ATOM 751 O O . LEU A 1 89 ? 43.357 10.209 -32.243 1.00 55.53 89 LEU A O 1
ATOM 755 N N . GLU A 1 90 ? 45.571 9.682 -31.953 1.00 47.25 90 GLU A N 1
ATOM 756 C CA . GLU A 1 90 ? 46.308 10.961 -31.833 1.00 47.25 90 GLU A CA 1
ATOM 757 C C . GLU A 1 90 ? 46.012 11.918 -30.666 1.00 47.25 90 GLU A C 1
ATOM 759 O O . GLU A 1 90 ? 45.046 12.710 -30.707 1.00 47.25 90 GLU A O 1
#

Sequence (90 aa):
MTTKKKKGKKRLTTAQKRARREAKAERHRKYMWVFMNGKQVRIKRPQTIDGINVDEFITQNADPIWLHQNEMWEYIDEDDSDLCEVKELE

pLDDT: mean 80.34, std 14.0, range [46.03, 96.31]

Secondary structure (DSSP, 8-state):
---------PPPPHHHHHHHHHHHHHHHHHEEEEEETTEEEEEEPPPEETTEEHHHHHHHH--HHHHHHTT-GGGS-GGGGGGG------

Foldseek 3Di:
DDDDDDDDDDDDDPVRVVVVVVVVVVLVQQWDWDQDPNDTDIDGDQDADVNHHPVRVCLVDPDCVRCVVVVNNVSPDPVVVPPPPPPPDD